Protein AF-A0A662SN58-F1 (afdb_monomer_lite)

Structure (mmCIF, N/CA/C/O backbone):
data_AF-A0A662SN58-F1
#
_entry.id   AF-A0A662SN58-F1
#
loop_
_atom_site.group_PDB
_atom_site.id
_atom_site.type_symbol
_atom_site.label_atom_id
_atom_site.label_alt_id
_atom_site.label_comp_id
_atom_site.label_asym_id
_atom_site.label_entity_id
_atom_site.label_seq_id
_atom_site.pdbx_PDB_ins_code
_atom_site.Cartn_x
_atom_site.Cartn_y
_atom_site.Cartn_z
_atom_site.occupancy
_atom_site.B_iso_or_equiv
_atom_site.auth_seq_id
_atom_site.auth_comp_id
_atom_site.auth_asym_id
_atom_site.auth_atom_id
_atom_site.pdbx_PDB_model_num
ATOM 1 N N . MET A 1 1 ? -4.029 -18.581 -23.360 1.00 40.12 1 MET A N 1
ATOM 2 C CA . MET A 1 1 ? -2.566 -18.715 -23.509 1.00 40.12 1 MET A CA 1
ATOM 3 C C . MET A 1 1 ? -2.010 -17.349 -23.880 1.00 40.12 1 MET A C 1
ATOM 5 O O . MET A 1 1 ? -1.964 -17.032 -25.056 1.00 40.12 1 MET A O 1
ATOM 9 N N . GLU A 1 2 ? -1.629 -16.534 -22.901 1.00 35.41 2 GLU A N 1
ATOM 10 C CA . GLU A 1 2 ? -0.790 -15.353 -23.137 1.00 35.41 2 GLU A CA 1
ATOM 11 C C . GLU A 1 2 ? 0.301 -15.362 -22.071 1.00 35.41 2 GLU A C 1
ATOM 13 O O . GLU A 1 2 ? 0.036 -15.582 -20.891 1.00 35.41 2 GLU A O 1
ATOM 18 N N . GLY A 1 3 ? 1.545 -15.312 -22.540 1.00 32.59 3 GLY A N 1
ATOM 19 C CA . GLY A 1 3 ? 2.711 -15.739 -21.786 1.00 32.59 3 GLY A CA 1
ATOM 20 C C . GLY A 1 3 ? 2.979 -14.883 -20.559 1.00 32.59 3 GLY A C 1
ATOM 21 O O . GLY A 1 3 ? 2.975 -13.656 -20.633 1.00 32.59 3 GLY A O 1
ATOM 22 N N . SER A 1 4 ? 3.346 -15.547 -19.459 1.00 38.25 4 SER A N 1
ATOM 23 C CA . SER A 1 4 ? 4.246 -14.972 -18.465 1.00 38.25 4 SER A CA 1
ATOM 24 C C . SER A 1 4 ? 5.434 -14.364 -19.205 1.00 38.25 4 SER A C 1
ATOM 26 O O . SER A 1 4 ? 6.349 -15.070 -19.634 1.00 38.25 4 SER A O 1
ATOM 28 N N . SER A 1 5 ? 5.416 -13.048 -19.397 1.00 44.00 5 SER A N 1
ATOM 29 C CA . SER A 1 5 ? 6.564 -12.302 -19.879 1.00 44.00 5 SER A CA 1
ATOM 30 C C . SER A 1 5 ? 7.595 -12.326 -18.760 1.00 44.00 5 SER A C 1
ATOM 32 O O . SER A 1 5 ? 7.637 -11.434 -17.915 1.00 44.00 5 SER A O 1
ATOM 34 N N . VAL A 1 6 ? 8.385 -13.399 -18.712 1.00 53.78 6 VAL A N 1
ATOM 35 C CA . VAL A 1 6 ? 9.566 -13.499 -17.862 1.00 53.78 6 VAL A CA 1
ATOM 36 C C . VAL A 1 6 ? 10.391 -12.257 -18.154 1.00 53.78 6 VAL A C 1
ATOM 38 O O . VAL A 1 6 ? 10.925 -12.103 -19.257 1.00 53.78 6 VAL A O 1
ATOM 41 N N . VAL A 1 7 ? 10.445 -11.330 -17.197 1.00 62.81 7 VAL A N 1
ATOM 42 C CA . VAL A 1 7 ? 11.295 -10.152 -17.319 1.00 62.81 7 VAL A CA 1
ATOM 43 C C . VAL A 1 7 ? 12.717 -10.679 -17.460 1.00 62.81 7 VAL A C 1
ATOM 45 O O . VAL A 1 7 ? 13.294 -11.204 -16.509 1.00 62.81 7 VAL A O 1
ATOM 48 N N . ARG A 1 8 ? 13.283 -10.570 -18.665 1.00 75.31 8 ARG A N 1
ATOM 49 C CA . ARG A 1 8 ? 14.673 -10.940 -18.929 1.00 75.31 8 ARG A CA 1
ATOM 50 C C . ARG A 1 8 ? 15.570 -9.933 -18.220 1.00 75.31 8 ARG A C 1
ATOM 52 O O . ARG A 1 8 ? 15.871 -8.869 -18.757 1.00 75.31 8 ARG A O 1
ATOM 59 N N . ALA A 1 9 ? 15.936 -10.261 -16.988 1.00 84.81 9 ALA A N 1
ATOM 60 C CA . ALA A 1 9 ? 16.822 -9.471 -16.156 1.00 84.81 9 ALA A CA 1
ATOM 61 C C . ALA A 1 9 ? 18.211 -10.110 -16.106 1.00 84.81 9 ALA A C 1
ATOM 63 O O . ALA A 1 9 ? 18.343 -11.323 -15.953 1.00 84.81 9 ALA A O 1
ATOM 64 N N . ARG A 1 10 ? 19.260 -9.291 -16.198 1.00 89.94 10 ARG A N 1
ATOM 65 C CA . ARG A 1 10 ? 20.640 -9.725 -15.942 1.00 89.94 10 ARG A CA 1
ATOM 66 C C . ARG A 1 10 ? 21.397 -8.708 -15.107 1.00 89.94 10 ARG A C 1
ATOM 68 O O . ARG A 1 10 ? 21.050 -7.527 -15.068 1.00 89.94 10 ARG A O 1
ATOM 75 N N . ARG A 1 11 ? 22.487 -9.152 -14.485 1.00 88.69 11 ARG A N 1
ATOM 76 C CA . ARG A 1 11 ? 23.461 -8.248 -13.868 1.00 88.69 11 ARG A CA 1
ATOM 77 C C . ARG A 1 11 ? 24.316 -7.604 -14.956 1.00 88.69 11 ARG A C 1
ATOM 79 O O . ARG A 1 11 ? 24.897 -8.283 -15.796 1.00 88.69 11 ARG A O 1
ATOM 86 N N . GLY A 1 12 ? 24.360 -6.280 -14.951 1.00 83.31 12 GLY A N 1
ATOM 87 C CA . GLY A 1 12 ? 25.261 -5.496 -15.778 1.00 83.31 12 GLY A CA 1
ATOM 88 C C . GLY A 1 12 ? 26.680 -5.459 -15.202 1.00 83.31 12 GLY A C 1
ATOM 89 O O . GLY A 1 12 ? 26.880 -5.733 -14.018 1.00 83.31 12 GLY A O 1
ATOM 90 N N . PRO A 1 13 ? 27.668 -5.030 -16.003 1.00 75.31 13 PRO A N 1
ATOM 91 C CA . PRO A 1 13 ? 29.086 -5.030 -15.625 1.00 75.31 13 PRO A CA 1
ATOM 92 C C . PRO A 1 13 ? 29.422 -4.124 -14.429 1.00 75.31 13 PRO A C 1
ATOM 94 O O . PRO A 1 13 ? 30.447 -4.304 -13.787 1.00 75.31 13 PRO A O 1
ATOM 97 N N . ARG A 1 14 ? 28.555 -3.158 -14.100 1.00 78.75 14 ARG A N 1
ATOM 98 C CA . ARG A 1 14 ? 28.692 -2.275 -12.925 1.00 78.75 14 ARG A CA 1
ATOM 99 C C . ARG A 1 14 ? 27.763 -2.668 -11.768 1.00 78.75 14 ARG A C 1
ATOM 101 O O . ARG A 1 14 ? 27.394 -1.821 -10.965 1.00 78.75 14 ARG A O 1
ATOM 108 N N . GLY A 1 15 ? 27.279 -3.911 -11.745 1.00 79.75 15 GLY A N 1
ATOM 109 C CA . GLY A 1 15 ? 26.379 -4.434 -10.707 1.00 79.75 15 GLY A CA 1
ATOM 110 C C . GLY A 1 15 ? 24.906 -4.012 -10.822 1.00 79.75 15 GLY A C 1
ATOM 111 O O . GLY A 1 15 ? 24.058 -4.564 -10.118 1.00 79.75 15 GLY A O 1
ATOM 112 N N . GLY A 1 16 ? 24.573 -3.080 -11.724 1.00 87.81 16 GLY A N 1
ATOM 113 C CA . GLY A 1 16 ? 23.193 -2.661 -11.995 1.00 87.81 16 GLY A CA 1
ATOM 114 C C . GLY A 1 16 ? 22.342 -3.765 -12.631 1.00 87.81 16 GLY A C 1
ATOM 115 O O . GLY A 1 16 ? 22.868 -4.673 -13.269 1.00 87.81 16 GLY A O 1
ATOM 116 N N . VAL A 1 17 ? 21.022 -3.687 -12.475 1.00 93.50 17 VAL A N 1
ATOM 117 C CA . VAL A 1 17 ? 20.080 -4.628 -13.099 1.00 93.50 17 VAL A CA 1
ATOM 118 C C . VAL A 1 17 ? 19.730 -4.127 -14.494 1.00 93.50 17 VAL A C 1
ATOM 120 O O . VAL A 1 17 ? 19.234 -3.011 -14.632 1.00 93.50 17 VAL A O 1
ATOM 123 N N . ILE A 1 18 ? 19.978 -4.933 -15.523 1.00 94.44 18 ILE A N 1
ATOM 124 C CA . ILE A 1 18 ? 19.594 -4.638 -16.907 1.00 94.44 18 ILE A CA 1
ATOM 125 C C . ILE A 1 18 ? 18.325 -5.419 -17.228 1.00 94.44 18 ILE A C 1
ATOM 127 O O . ILE A 1 18 ? 18.301 -6.632 -17.027 1.00 94.44 18 ILE A O 1
ATOM 131 N N . ILE A 1 19 ? 17.306 -4.731 -17.743 1.00 93.38 19 ILE A N 1
ATOM 132 C CA . ILE A 1 19 ? 16.068 -5.337 -18.241 1.00 93.38 19 ILE A CA 1
ATOM 133 C C . ILE A 1 19 ? 15.735 -4.817 -19.638 1.00 93.38 19 ILE A C 1
ATOM 135 O O . ILE A 1 19 ? 16.182 -3.740 -20.044 1.00 93.38 19 ILE A O 1
ATOM 139 N N . THR A 1 20 ? 14.881 -5.542 -20.351 1.00 92.94 20 THR A N 1
ATOM 140 C CA . THR A 1 20 ? 14.193 -5.011 -21.530 1.00 92.94 20 THR A CA 1
ATOM 141 C C . THR A 1 20 ? 13.144 -3.989 -21.089 1.00 92.94 20 THR A C 1
ATOM 143 O O . THR A 1 20 ? 12.262 -4.297 -20.292 1.00 92.94 20 THR A O 1
ATOM 146 N N . CYS A 1 21 ? 13.241 -2.755 -21.585 1.00 88.75 21 CYS A N 1
ATOM 147 C CA . CYS A 1 21 ? 12.315 -1.675 -21.266 1.00 88.75 21 CYS A CA 1
ATOM 148 C C . CYS A 1 21 ? 10.899 -2.008 -21.767 1.00 88.75 21 CYS A C 1
ATOM 150 O O . CYS A 1 21 ? 10.718 -2.093 -22.983 1.00 88.75 21 CYS A O 1
ATOM 152 N N . PRO A 1 22 ? 9.880 -2.096 -20.889 1.00 86.69 22 PRO A N 1
ATOM 153 C CA . PRO A 1 22 ? 8.509 -2.407 -21.308 1.00 86.69 22 PRO A CA 1
ATOM 154 C C . PRO A 1 22 ? 7.909 -1.369 -22.264 1.00 86.69 22 PRO A C 1
ATOM 156 O O . PRO A 1 22 ? 7.072 -1.696 -23.091 1.00 86.69 22 PRO A O 1
ATOM 159 N N . ALA A 1 23 ? 8.360 -0.113 -22.178 1.00 85.06 23 ALA A N 1
ATOM 160 C CA . ALA A 1 23 ? 7.821 0.981 -22.981 1.00 85.06 23 ALA A CA 1
ATOM 161 C C . ALA A 1 23 ? 8.376 1.042 -24.415 1.00 85.06 23 ALA A C 1
ATOM 163 O O . ALA A 1 23 ? 7.767 1.674 -25.270 1.00 85.06 23 ALA A O 1
ATOM 164 N N . CYS A 1 24 ? 9.552 0.464 -24.694 1.00 87.94 24 CYS A N 1
ATOM 165 C CA . CYS A 1 24 ? 10.176 0.600 -26.020 1.00 87.94 24 CYS A CA 1
ATOM 166 C C . CYS A 1 24 ? 11.003 -0.598 -26.500 1.00 87.94 24 CYS A C 1
ATOM 168 O O . CYS A 1 24 ? 11.657 -0.498 -27.536 1.00 87.94 24 CYS A O 1
ATOM 170 N N . GLY A 1 25 ? 11.054 -1.694 -25.743 1.00 88.12 25 GLY A N 1
ATOM 171 C CA . GLY A 1 25 ? 11.774 -2.916 -26.113 1.00 88.12 25 GLY A CA 1
ATOM 172 C C . GLY A 1 25 ? 13.305 -2.835 -26.047 1.00 88.12 25 GLY A C 1
ATOM 173 O O . GLY A 1 25 ? 13.974 -3.832 -26.293 1.00 88.12 25 GLY A O 1
ATOM 174 N N . ARG A 1 26 ? 13.894 -1.682 -25.704 1.00 89.62 26 ARG A N 1
ATOM 175 C CA . ARG A 1 26 ? 15.358 -1.522 -25.605 1.00 89.62 26 ARG A CA 1
ATOM 176 C C . ARG A 1 26 ? 15.886 -1.990 -24.260 1.00 89.62 26 ARG A C 1
ATOM 178 O O . ARG A 1 26 ? 15.239 -1.782 -23.238 1.00 89.62 26 ARG A O 1
ATOM 185 N N . GLU A 1 27 ? 17.090 -2.547 -24.237 1.00 92.38 27 GLU A N 1
ATOM 186 C CA . GLU A 1 27 ? 17.756 -2.859 -22.975 1.00 92.38 27 GLU A CA 1
ATOM 187 C C . GLU A 1 27 ? 18.183 -1.589 -22.238 1.00 92.38 27 GLU A C 1
ATOM 189 O O . GLU A 1 27 ? 18.719 -0.646 -22.826 1.00 92.38 27 GLU A O 1
ATOM 194 N N . GLY A 1 28 ? 17.967 -1.576 -20.928 1.00 93.56 28 GLY A N 1
ATOM 195 C CA . GLY A 1 28 ? 18.378 -0.474 -20.080 1.00 93.56 28 GLY A CA 1
ATOM 196 C C . GLY A 1 28 ? 18.526 -0.880 -18.629 1.00 93.56 28 GLY A C 1
ATOM 197 O O . GLY A 1 28 ? 18.071 -1.938 -18.197 1.00 93.56 28 GLY A O 1
ATOM 198 N N . THR A 1 29 ? 19.161 -0.006 -17.862 1.00 95.62 29 THR A N 1
ATOM 199 C CA . THR A 1 29 ? 19.334 -0.208 -16.429 1.00 95.62 29 THR A CA 1
ATOM 200 C C . THR A 1 29 ? 18.032 0.127 -15.714 1.00 95.62 29 THR A C 1
ATOM 202 O O . THR A 1 29 ? 17.530 1.249 -15.825 1.00 95.62 29 THR A O 1
ATOM 205 N N . LEU A 1 30 ? 17.497 -0.828 -14.962 1.00 95.50 30 LEU A N 1
ATOM 206 C CA . LEU A 1 30 ? 16.394 -0.606 -14.041 1.00 95.50 30 LEU A CA 1
ATOM 207 C C . LEU A 1 30 ? 16.890 0.252 -12.869 1.00 95.50 30 LEU A C 1
ATOM 209 O O . LEU A 1 30 ? 17.885 -0.070 -12.218 1.00 95.50 30 LEU A O 1
ATOM 213 N N . ILE A 1 31 ? 16.201 1.359 -12.608 1.00 95.00 31 ILE A N 1
ATOM 214 C CA . ILE A 1 31 ? 16.524 2.303 -11.537 1.00 95.00 31 ILE A CA 1
ATOM 215 C C . ILE A 1 31 ? 15.277 2.621 -10.710 1.00 95.00 31 ILE A C 1
ATOM 217 O O . ILE A 1 31 ? 14.147 2.525 -11.194 1.00 95.00 31 ILE A O 1
ATOM 221 N N . ARG A 1 32 ? 15.493 3.066 -9.469 1.00 94.25 32 ARG A N 1
ATOM 222 C CA . ARG A 1 32 ? 14.435 3.545 -8.571 1.00 94.25 32 ARG A CA 1
ATOM 223 C C . ARG A 1 32 ? 14.560 5.039 -8.297 1.00 94.25 32 ARG A C 1
ATOM 225 O O . ARG A 1 32 ? 15.671 5.557 -8.195 1.00 94.25 32 ARG A O 1
ATOM 232 N N . LYS A 1 33 ? 13.426 5.715 -8.115 1.00 93.44 33 LYS A N 1
ATOM 233 C CA . LYS A 1 33 ? 13.339 7.077 -7.566 1.00 93.44 33 LYS A CA 1
ATOM 234 C C . LYS A 1 33 ? 12.338 7.098 -6.415 1.00 93.44 33 LYS A C 1
ATOM 236 O O . LYS A 1 33 ? 11.245 6.555 -6.554 1.00 93.44 33 LYS A O 1
ATOM 241 N N . VAL A 1 34 ? 12.701 7.732 -5.300 1.00 91.56 34 VAL A N 1
ATOM 242 C CA . VAL A 1 34 ? 11.813 7.913 -4.142 1.00 91.56 34 VA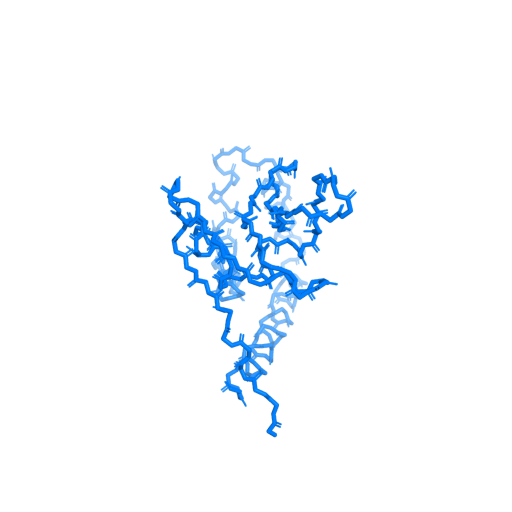L A CA 1
ATOM 243 C C . VAL A 1 34 ? 11.278 9.341 -4.157 1.00 91.56 34 VAL A C 1
ATOM 245 O O . VAL A 1 34 ? 12.054 10.292 -4.149 1.00 91.56 34 VAL A O 1
ATOM 248 N N . ILE A 1 35 ? 9.956 9.497 -4.202 1.00 87.12 35 ILE A N 1
ATOM 249 C CA . ILE A 1 35 ? 9.277 10.797 -4.240 1.00 87.12 35 ILE A CA 1
ATOM 250 C C . ILE A 1 35 ? 8.166 10.773 -3.193 1.00 87.12 35 ILE A C 1
ATOM 252 O O . ILE A 1 35 ? 7.272 9.930 -3.268 1.00 87.12 35 ILE A O 1
ATOM 256 N N . ARG A 1 36 ? 8.217 11.691 -2.215 1.00 87.56 36 ARG A N 1
ATOM 257 C CA . ARG A 1 36 ? 7.241 11.780 -1.106 1.00 87.56 36 ARG A CA 1
ATOM 258 C C . ARG A 1 36 ? 6.990 10.420 -0.422 1.00 87.56 36 ARG A C 1
ATOM 260 O O . ARG A 1 36 ? 5.848 10.019 -0.225 1.00 87.56 36 ARG A O 1
ATOM 267 N N . GLY A 1 37 ? 8.062 9.673 -0.143 1.00 81.44 37 GLY A N 1
ATOM 268 C CA . GLY A 1 37 ? 8.001 8.355 0.506 1.00 81.44 37 GLY A CA 1
ATOM 269 C C . GLY A 1 37 ? 7.513 7.198 -0.377 1.00 81.44 37 GLY A C 1
ATOM 270 O O . GLY A 1 37 ? 7.432 6.071 0.098 1.00 81.44 37 GLY A O 1
ATOM 271 N N . ARG A 1 38 ? 7.204 7.433 -1.659 1.00 85.12 38 ARG A N 1
ATOM 272 C CA . ARG A 1 38 ? 6.806 6.383 -2.610 1.00 85.12 38 ARG A CA 1
ATOM 273 C C . ARG A 1 38 ? 7.939 6.065 -3.575 1.00 85.12 38 ARG A C 1
ATOM 275 O O . ARG A 1 38 ? 8.580 6.976 -4.100 1.00 85.12 38 ARG A O 1
ATOM 282 N N . THR A 1 39 ? 8.153 4.779 -3.834 1.00 90.12 39 THR A N 1
ATOM 283 C CA . THR A 1 39 ? 9.181 4.300 -4.765 1.00 90.12 39 THR A CA 1
ATOM 284 C C . THR A 1 39 ? 8.596 4.062 -6.153 1.00 90.12 39 THR A C 1
ATOM 286 O O . THR A 1 39 ? 7.601 3.355 -6.308 1.00 90.12 39 THR A O 1
ATOM 289 N N . TYR A 1 40 ? 9.249 4.623 -7.165 1.00 93.25 40 TYR A N 1
ATOM 290 C CA . TYR A 1 40 ? 8.881 4.525 -8.573 1.00 93.25 40 TYR A CA 1
ATOM 291 C C . TYR A 1 40 ? 10.020 3.911 -9.379 1.00 93.25 40 TYR A C 1
ATOM 293 O O . TYR A 1 40 ? 11.194 4.216 -9.144 1.00 93.25 40 TYR A O 1
ATOM 301 N N . LEU A 1 41 ? 9.663 3.056 -10.332 1.00 95.00 41 LEU A N 1
ATOM 302 C CA . LEU A 1 41 ? 10.592 2.322 -11.177 1.00 95.00 41 LEU A CA 1
ATOM 303 C C . LEU A 1 41 ? 10.680 2.955 -12.562 1.00 95.00 41 LEU A C 1
ATOM 305 O O . LEU A 1 41 ? 9.677 3.358 -13.157 1.00 95.00 41 LEU A O 1
ATOM 309 N N . TYR A 1 42 ? 11.905 3.017 -13.072 1.00 96.19 42 TYR A N 1
ATOM 310 C CA . TYR A 1 42 ? 12.213 3.521 -14.403 1.00 96.19 42 TYR A CA 1
ATOM 311 C C . TYR A 1 42 ? 13.248 2.625 -15.074 1.00 96.19 42 TYR A C 1
ATOM 313 O O . TYR A 1 42 ? 14.098 2.045 -14.402 1.00 96.19 42 TYR A O 1
ATOM 321 N N . VAL A 1 43 ? 13.242 2.590 -16.404 1.00 95.75 43 VAL A N 1
ATOM 322 C CA . VAL A 1 43 ? 14.341 2.019 -17.189 1.00 95.75 43 VAL A CA 1
ATOM 323 C C . VAL A 1 43 ? 15.111 3.137 -17.862 1.00 95.75 43 VAL A C 1
ATOM 325 O O . VAL A 1 43 ? 14.544 3.979 -18.558 1.00 95.75 43 VAL A O 1
ATOM 328 N N . GLN A 1 44 ? 16.416 3.138 -17.641 1.00 95.31 44 GLN A N 1
ATOM 329 C CA . GLN A 1 44 ? 17.348 4.105 -18.187 1.00 95.31 44 GLN A CA 1
ATOM 330 C C . GLN A 1 44 ? 18.128 3.485 -19.349 1.00 95.31 44 GLN A C 1
ATOM 332 O O . GLN A 1 44 ? 18.886 2.539 -19.147 1.00 95.31 44 GLN A O 1
ATOM 337 N N . HIS A 1 45 ? 17.980 4.038 -20.552 1.00 92.62 45 HIS A N 1
ATOM 338 C CA . HIS A 1 45 ? 18.670 3.573 -21.764 1.00 92.62 45 HIS A CA 1
ATOM 339 C C . HIS A 1 45 ? 19.054 4.742 -22.679 1.00 92.62 45 HIS A C 1
ATOM 341 O O . HIS A 1 45 ? 18.743 5.900 -22.392 1.00 92.62 45 HIS A O 1
ATOM 347 N N . TRP A 1 46 ? 19.784 4.445 -23.754 1.00 89.75 46 TRP A N 1
ATOM 348 C CA . TRP A 1 46 ? 20.169 5.425 -24.766 1.00 89.75 46 TRP A CA 1
ATOM 349 C C . TRP A 1 46 ? 19.277 5.306 -26.004 1.00 89.75 46 TRP A C 1
ATOM 351 O O . TRP A 1 46 ? 19.104 4.228 -26.579 1.00 89.75 46 TRP A O 1
ATOM 361 N N . ALA A 1 47 ? 18.739 6.437 -26.452 1.00 84.94 47 ALA A N 1
ATOM 362 C CA . ALA A 1 47 ? 17.981 6.537 -27.687 1.00 84.94 47 ALA A CA 1
ATOM 363 C C . ALA A 1 47 ? 18.334 7.821 -28.436 1.00 84.94 47 ALA A C 1
ATOM 365 O O . ALA A 1 47 ? 18.313 8.904 -27.857 1.00 84.94 47 ALA A O 1
ATOM 366 N N . GLY A 1 48 ? 18.703 7.694 -29.716 1.00 82.31 48 GLY A N 1
ATOM 367 C CA . GLY A 1 48 ? 19.067 8.841 -30.557 1.00 82.31 48 GLY A CA 1
ATOM 368 C C . GLY A 1 48 ? 20.220 9.671 -29.983 1.00 82.31 48 GLY A C 1
ATOM 369 O O . GLY A 1 48 ? 20.146 10.894 -29.975 1.00 82.31 48 GLY A O 1
ATOM 370 N N . GLY A 1 49 ? 21.235 9.019 -29.401 1.00 86.81 49 GLY A N 1
ATOM 371 C CA . GLY A 1 49 ? 22.375 9.699 -28.771 1.00 86.81 49 GLY A CA 1
ATOM 372 C C . GLY A 1 49 ? 22.057 10.415 -27.453 1.00 86.81 49 GLY A C 1
ATOM 373 O O . GLY A 1 49 ? 22.924 11.082 -26.900 1.00 86.81 49 GLY A O 1
ATOM 374 N N . ARG A 1 50 ? 20.836 10.279 -26.917 1.00 90.12 50 ARG A N 1
ATOM 375 C CA . ARG A 1 50 ? 20.423 10.879 -25.643 1.00 90.12 50 ARG A CA 1
ATOM 376 C C . ARG A 1 50 ? 20.066 9.814 -24.619 1.00 90.12 50 ARG A C 1
ATOM 378 O O . ARG A 1 50 ? 19.585 8.731 -24.951 1.00 90.12 50 ARG A O 1
ATOM 385 N N . LYS A 1 51 ? 20.279 10.148 -23.351 1.00 91.75 51 LYS A N 1
ATOM 386 C CA . LYS A 1 51 ? 19.897 9.316 -22.214 1.00 91.75 51 LYS A CA 1
ATOM 387 C C . LYS A 1 51 ? 18.412 9.517 -21.907 1.00 91.75 51 LYS A C 1
ATOM 389 O O . LYS A 1 51 ? 18.003 10.619 -21.555 1.00 91.75 51 LYS A O 1
ATOM 394 N N . VAL A 1 52 ? 17.621 8.457 -22.009 1.00 92.94 52 VAL A N 1
ATOM 395 C CA . VAL A 1 52 ? 16.165 8.470 -21.814 1.00 92.94 52 VAL A CA 1
ATOM 396 C C . VAL A 1 52 ? 15.799 7.656 -20.577 1.00 92.94 52 VAL A C 1
ATOM 398 O O . VAL A 1 52 ? 16.416 6.629 -20.288 1.00 92.94 52 VAL A O 1
ATOM 401 N N . HIS A 1 53 ? 14.823 8.137 -19.800 1.00 95.19 53 HIS A N 1
ATOM 402 C CA . HIS A 1 53 ? 14.248 7.412 -18.662 1.00 95.19 53 HIS A CA 1
ATOM 403 C C . HIS A 1 53 ? 12.787 7.118 -18.991 1.00 95.19 53 HIS A C 1
ATOM 405 O O . HIS A 1 53 ? 11.982 8.041 -19.074 1.00 95.19 53 HIS A O 1
ATOM 411 N N . HIS A 1 54 ? 12.433 5.849 -19.156 1.00 94.69 54 HIS A N 1
ATOM 412 C CA . HIS A 1 54 ? 11.038 5.448 -19.305 1.00 94.69 54 HIS A CA 1
ATOM 413 C C . HIS A 1 54 ? 10.462 5.056 -17.957 1.00 94.69 54 HIS A C 1
ATOM 415 O O . HIS A 1 54 ? 11.046 4.245 -17.238 1.00 94.69 54 HIS A O 1
ATOM 421 N N . TYR A 1 55 ? 9.328 5.660 -17.619 1.00 94.62 55 TYR A N 1
ATOM 422 C CA . TYR A 1 55 ? 8.566 5.305 -16.435 1.00 94.62 55 TYR A CA 1
ATOM 423 C C . TYR A 1 55 ? 7.939 3.928 -16.621 1.00 94.62 55 TYR A C 1
ATOM 425 O O . TYR A 1 55 ? 7.305 3.673 -17.641 1.00 94.62 55 TYR A O 1
ATOM 433 N N . VAL A 1 56 ? 8.143 3.052 -15.641 1.00 92.88 56 VAL A N 1
ATOM 434 C CA . VAL A 1 56 ? 7.530 1.721 -15.616 1.00 92.88 56 VAL A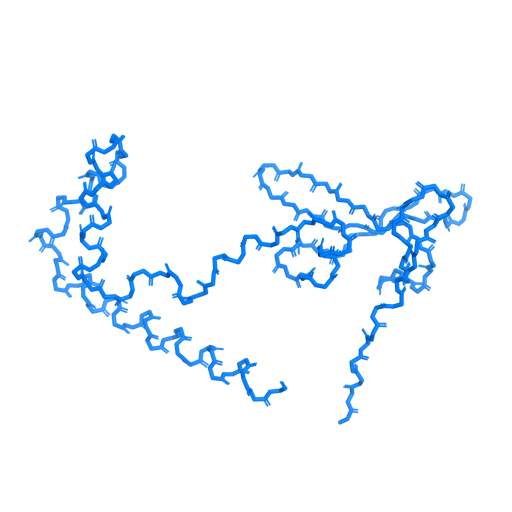 CA 1
ATOM 435 C C . VAL A 1 56 ? 6.268 1.759 -14.766 1.00 92.88 56 VAL A C 1
ATOM 437 O O . VAL A 1 56 ? 5.202 1.374 -15.226 1.00 92.88 56 VAL A O 1
ATOM 440 N N . GLY A 1 57 ? 6.379 2.276 -13.542 1.00 90.38 57 GLY A N 1
ATOM 441 C CA . GLY A 1 57 ? 5.269 2.295 -12.600 1.00 90.38 57 GLY A CA 1
ATOM 442 C C . GLY A 1 57 ? 5.720 2.465 -11.148 1.00 90.38 57 GLY A C 1
ATOM 443 O O . GLY A 1 57 ? 6.923 2.516 -10.863 1.00 90.38 57 GLY A O 1
ATOM 444 N N . PRO A 1 58 ? 4.776 2.544 -10.197 1.00 89.62 58 PRO A N 1
ATOM 445 C CA . PRO A 1 58 ? 5.079 2.449 -8.774 1.00 89.62 58 PRO A CA 1
ATOM 446 C C . PRO A 1 58 ? 5.637 1.058 -8.449 1.00 89.62 58 PRO A C 1
ATOM 448 O O . PRO A 1 58 ? 5.099 0.060 -8.924 1.00 89.62 58 PRO A O 1
ATOM 451 N N . ALA A 1 59 ? 6.660 0.966 -7.595 1.00 88.31 59 ALA A N 1
ATOM 452 C CA . ALA A 1 59 ? 7.272 -0.317 -7.223 1.00 88.31 59 ALA A CA 1
ATOM 453 C C . ALA A 1 59 ? 6.264 -1.306 -6.604 1.00 88.31 59 ALA A C 1
ATOM 455 O O . ALA A 1 59 ? 6.378 -2.508 -6.806 1.00 88.31 59 ALA A O 1
ATOM 456 N N . SER A 1 60 ? 5.229 -0.803 -5.923 1.00 81.00 60 SER A N 1
ATOM 457 C CA . SER A 1 60 ? 4.151 -1.622 -5.352 1.00 8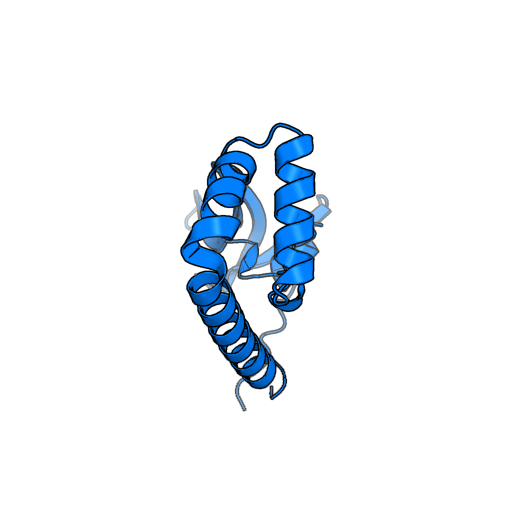1.00 60 SER A CA 1
ATOM 458 C C . SER A 1 60 ? 3.292 -2.355 -6.388 1.00 81.00 60 SER A C 1
ATOM 460 O O . SER A 1 60 ? 2.610 -3.307 -6.028 1.00 81.00 60 SER A O 1
ATOM 462 N N . ARG A 1 61 ? 3.307 -1.924 -7.657 1.00 84.19 61 ARG A N 1
ATOM 463 C CA . ARG A 1 61 ? 2.579 -2.565 -8.765 1.00 84.19 61 ARG A CA 1
ATOM 464 C C . ARG A 1 61 ? 3.465 -3.461 -9.637 1.00 84.19 61 ARG A C 1
ATOM 466 O O . ARG A 1 61 ? 2.952 -4.070 -10.563 1.00 84.19 61 ARG A O 1
ATOM 473 N N . HIS A 1 62 ? 4.764 -3.524 -9.343 1.00 85.62 62 HIS A N 1
ATOM 474 C CA . HIS A 1 62 ? 5.757 -4.305 -10.088 1.00 85.62 62 HIS A CA 1
ATOM 475 C C . HIS A 1 62 ? 6.702 -5.030 -9.115 1.00 85.62 62 HIS A C 1
ATOM 477 O O . HIS A 1 62 ? 7.895 -4.704 -9.058 1.00 85.62 62 HIS A O 1
ATOM 483 N N . PRO A 1 63 ? 6.180 -5.947 -8.280 1.00 81.44 63 PRO A N 1
ATOM 484 C CA . PRO A 1 63 ? 6.961 -6.618 -7.243 1.00 81.44 63 PRO A CA 1
ATOM 485 C C . PRO A 1 63 ? 8.164 -7.377 -7.814 1.00 81.44 63 PRO A C 1
ATOM 487 O O . PRO A 1 63 ? 9.247 -7.309 -7.245 1.00 81.44 63 PRO A O 1
ATOM 490 N N . GLU A 1 64 ? 8.020 -8.007 -8.978 1.00 86.69 64 GLU A N 1
ATOM 491 C CA . GLU A 1 64 ? 9.094 -8.716 -9.673 1.00 86.69 64 GLU A CA 1
ATOM 492 C C . GLU A 1 64 ? 10.271 -7.795 -10.020 1.00 86.69 64 GLU A C 1
ATOM 494 O O . GLU A 1 64 ? 11.429 -8.151 -9.811 1.00 86.69 64 GLU A O 1
ATOM 499 N N . LEU A 1 65 ? 9.996 -6.569 -10.473 1.00 89.50 65 LEU A N 1
ATOM 500 C CA . LEU A 1 65 ? 11.030 -5.577 -10.768 1.00 89.50 65 LEU A CA 1
ATOM 501 C C . LEU A 1 65 ? 11.596 -4.940 -9.495 1.00 89.50 65 LEU A C 1
ATOM 503 O O . LEU A 1 65 ? 12.785 -4.626 -9.429 1.00 89.50 65 LEU A O 1
ATOM 507 N N . ALA A 1 66 ? 10.756 -4.746 -8.479 1.00 88.75 66 ALA A N 1
ATOM 508 C CA . ALA A 1 66 ? 11.162 -4.203 -7.191 1.00 88.75 66 ALA A CA 1
ATOM 509 C C . ALA A 1 66 ? 12.168 -5.131 -6.483 1.00 88.75 66 ALA A C 1
ATOM 511 O O . ALA A 1 66 ? 13.224 -4.663 -6.043 1.00 88.75 66 ALA A O 1
ATOM 512 N N . SER A 1 67 ? 11.903 -6.442 -6.469 1.00 87.00 67 SER A N 1
ATOM 513 C CA . SER A 1 67 ? 12.782 -7.457 -5.877 1.00 87.00 67 SER A CA 1
ATOM 514 C C . SER A 1 67 ? 14.165 -7.494 -6.526 1.00 87.00 67 SER A C 1
ATOM 516 O O . SER A 1 67 ? 15.166 -7.629 -5.824 1.00 87.00 67 SER A O 1
ATOM 518 N N . LEU A 1 68 ? 14.268 -7.274 -7.843 1.00 88.94 68 LEU A N 1
ATOM 519 C CA . LEU A 1 68 ? 15.570 -7.201 -8.524 1.00 88.94 68 LEU A CA 1
ATOM 520 C C . LEU A 1 68 ? 16.464 -6.074 -7.975 1.00 88.94 68 LEU A C 1
ATOM 522 O O . LEU A 1 68 ? 17.690 -6.181 -8.009 1.00 88.94 68 LEU A O 1
ATOM 526 N N . LEU A 1 69 ? 15.865 -5.000 -7.457 1.00 88.75 69 LEU A N 1
ATOM 527 C CA . LEU A 1 69 ? 16.569 -3.875 -6.837 1.00 88.75 69 LEU A CA 1
ATOM 528 C C . LEU A 1 69 ? 16.721 -4.010 -5.312 1.00 88.75 69 LEU A C 1
ATOM 530 O O . LEU A 1 69 ? 17.102 -3.030 -4.662 1.00 88.75 69 LEU A O 1
ATOM 534 N N . GLY A 1 70 ? 16.387 -5.170 -4.737 1.00 86.00 70 GLY A N 1
ATOM 535 C CA . GLY A 1 70 ? 16.337 -5.364 -3.286 1.00 86.00 70 GLY A CA 1
ATOM 536 C C . GLY A 1 70 ? 15.350 -4.414 -2.607 1.00 86.00 70 GLY A C 1
ATOM 537 O O . GLY A 1 70 ? 15.578 -3.975 -1.482 1.00 86.00 70 GLY A O 1
ATOM 538 N N . ILE A 1 71 ? 14.303 -3.992 -3.325 1.00 82.56 71 ILE A N 1
ATOM 539 C CA . ILE A 1 71 ? 13.192 -3.262 -2.727 1.00 82.56 71 ILE A CA 1
ATOM 540 C C . ILE A 1 71 ? 12.250 -4.335 -2.203 1.00 82.56 71 ILE A C 1
ATOM 542 O O . ILE A 1 71 ? 11.434 -4.864 -2.957 1.00 82.56 71 ILE A O 1
ATOM 546 N N . GLU A 1 72 ? 12.374 -4.647 -0.917 1.00 68.62 72 GLU A N 1
ATOM 547 C CA . GLU A 1 72 ? 11.352 -5.411 -0.215 1.00 68.62 72 GLU A CA 1
ATOM 548 C C . GLU A 1 72 ? 10.051 -4.623 -0.338 1.00 68.62 72 GLU A C 1
ATOM 550 O O . GLU A 1 72 ? 9.912 -3.513 0.191 1.00 68.62 72 GLU A O 1
ATOM 555 N N . ALA A 1 73 ? 9.113 -5.145 -1.127 1.00 54.62 73 ALA A N 1
ATOM 556 C CA . ALA A 1 73 ? 7.779 -4.599 -1.130 1.00 54.62 73 ALA A CA 1
ATOM 557 C C . ALA A 1 73 ? 7.281 -4.750 0.305 1.00 54.62 73 ALA A C 1
ATOM 559 O O . ALA A 1 73 ? 7.044 -5.865 0.765 1.00 54.62 73 ALA A O 1
ATOM 560 N N . ALA A 1 74 ? 7.089 -3.633 1.006 1.00 49.00 74 ALA A N 1
ATOM 561 C CA . ALA A 1 74 ? 6.139 -3.594 2.098 1.00 49.00 74 ALA A CA 1
ATOM 562 C C . ALA A 1 74 ? 4.772 -3.884 1.465 1.00 49.00 74 ALA A C 1
ATOM 564 O O . ALA A 1 74 ? 4.000 -2.979 1.148 1.00 49.00 74 ALA A O 1
ATOM 565 N N . ARG A 1 75 ? 4.501 -5.164 1.182 1.00 47.72 75 ARG A N 1
ATOM 566 C CA . ARG A 1 75 ? 3.151 -5.667 1.046 1.00 47.72 75 ARG A CA 1
ATOM 567 C C . ARG A 1 75 ? 2.545 -5.360 2.406 1.00 47.72 75 ARG A C 1
ATOM 569 O O . ARG A 1 75 ? 2.711 -6.122 3.349 1.00 47.72 75 ARG A O 1
ATOM 576 N N . ALA A 1 76 ? 1.834 -4.242 2.508 1.00 46.53 76 ALA A N 1
ATOM 577 C CA . ALA A 1 76 ? 0.600 -4.295 3.262 1.00 46.53 76 ALA A CA 1
ATOM 578 C C . ALA A 1 76 ? -0.209 -5.361 2.527 1.00 46.53 76 ALA A C 1
ATOM 580 O O . ALA A 1 76 ? -0.814 -5.094 1.487 1.00 46.53 76 ALA A O 1
ATOM 581 N N . ALA A 1 77 ? -0.040 -6.611 2.949 1.00 44.09 77 ALA A N 1
ATOM 582 C CA . ALA A 1 77 ? -0.875 -7.671 2.456 1.00 44.09 77 ALA A CA 1
ATOM 583 C C . ALA A 1 77 ? -2.306 -7.210 2.763 1.00 44.09 77 ALA A C 1
ATOM 585 O O . ALA A 1 77 ? -2.552 -6.733 3.874 1.00 44.09 77 ALA A O 1
ATOM 586 N N . PRO A 1 78 ? -3.257 -7.303 1.823 1.00 47.41 78 PRO A N 1
ATOM 587 C CA . PRO A 1 78 ? -4.656 -7.047 2.161 1.00 47.41 78 PRO A CA 1
ATOM 588 C C . PRO A 1 78 ? -5.117 -7.921 3.349 1.00 47.41 78 PRO A C 1
ATOM 590 O O . PRO A 1 78 ? -6.043 -7.549 4.057 1.00 47.41 78 PRO A O 1
ATOM 593 N N . SER A 1 79 ? -4.397 -9.015 3.630 1.00 48.38 79 SER A N 1
ATOM 594 C CA . SER A 1 79 ? -4.562 -9.903 4.781 1.00 48.38 79 SER A CA 1
ATOM 595 C C . SER A 1 79 ? -3.980 -9.410 6.117 1.00 48.38 79 SER A C 1
ATOM 597 O O . SER A 1 79 ? -4.036 -10.162 7.083 1.00 48.38 79 SER A O 1
ATOM 599 N N . SER A 1 80 ? -3.384 -8.213 6.209 1.00 51.62 80 SER A N 1
ATOM 600 C CA . SER A 1 80 ? -2.822 -7.688 7.472 1.00 51.62 80 SER A CA 1
ATOM 601 C C . SER A 1 80 ? -3.586 -6.496 8.048 1.00 51.62 80 SER A C 1
ATOM 603 O O . SER A 1 80 ? -3.118 -5.875 9.003 1.00 51.62 80 SER A O 1
ATOM 605 N N . LEU A 1 81 ? -4.719 -6.113 7.452 1.00 57.78 81 LEU A N 1
ATOM 606 C CA . LEU A 1 81 ? -5.655 -5.244 8.154 1.00 57.78 81 LEU A CA 1
ATOM 607 C C . LEU A 1 81 ? -6.324 -6.086 9.249 1.00 57.78 81 LEU A C 1
ATOM 609 O O . LEU A 1 81 ? -6.776 -7.187 8.941 1.00 57.78 81 LEU A O 1
ATOM 613 N N . PRO A 1 82 ? -6.414 -5.599 10.498 1.00 59.41 82 PRO A N 1
ATOM 614 C CA . PRO A 1 82 ? -7.253 -6.235 11.501 1.00 59.41 82 PRO A CA 1
ATOM 615 C C . PRO A 1 82 ? -8.705 -6.089 11.035 1.00 59.41 82 PRO A C 1
ATOM 617 O O . PRO A 1 82 ? -9.339 -5.048 11.207 1.00 59.41 82 PRO A O 1
ATOM 620 N N . LEU A 1 83 ? -9.192 -7.109 10.330 1.00 66.94 83 LEU A N 1
ATOM 621 C CA . LEU A 1 83 ? -10.552 -7.170 9.792 1.00 66.94 83 LEU A CA 1
ATOM 622 C C . LEU A 1 83 ? -11.546 -7.637 10.856 1.00 66.94 83 LEU A C 1
ATOM 624 O O . LEU A 1 83 ? -12.747 -7.719 10.595 1.00 66.94 83 LEU A O 1
ATOM 628 N N . ASP A 1 84 ? -11.054 -7.958 12.050 1.00 82.69 84 ASP A N 1
ATOM 629 C CA . ASP A 1 84 ? -11.851 -8.149 13.245 1.00 82.69 84 ASP A CA 1
ATOM 630 C C . ASP A 1 84 ? -11.961 -6.856 14.064 1.00 82.69 84 ASP A C 1
ATOM 632 O O . ASP A 1 84 ? -11.019 -6.069 14.175 1.00 82.69 84 ASP A O 1
ATOM 636 N N . PHE A 1 85 ? -13.143 -6.626 14.637 1.00 86.94 85 PHE A N 1
ATOM 637 C CA . PHE A 1 85 ? -13.418 -5.409 15.391 1.00 86.94 85 PHE A CA 1
ATOM 638 C C . PHE A 1 85 ? -12.615 -5.329 16.691 1.00 86.94 85 PHE A C 1
ATOM 640 O O . PHE A 1 85 ? -12.185 -4.234 17.067 1.00 86.94 85 PHE A O 1
ATOM 647 N N . ASP A 1 86 ? -12.402 -6.449 17.377 1.00 88.50 86 ASP A N 1
ATOM 648 C CA . ASP A 1 86 ? -11.697 -6.462 18.654 1.00 88.50 86 ASP A CA 1
ATOM 649 C C . ASP A 1 86 ? -10.203 -6.235 18.432 1.00 88.50 86 ASP A C 1
ATOM 651 O O . ASP A 1 86 ? -9.598 -5.398 19.115 1.00 88.50 86 ASP A O 1
ATOM 655 N N . GLU A 1 87 ? -9.636 -6.868 17.404 1.00 85.56 87 GLU A N 1
ATOM 656 C CA . GLU A 1 87 ? -8.262 -6.622 16.964 1.00 85.56 87 GLU A CA 1
ATOM 657 C C . GLU A 1 87 ? -8.068 -5.161 16.520 1.00 85.56 87 GLU A C 1
ATOM 659 O O . GLU A 1 87 ? -7.145 -4.478 16.978 1.00 85.56 87 GLU A O 1
ATOM 664 N N . PHE A 1 88 ? -8.996 -4.629 15.715 1.00 89.38 88 PHE A N 1
ATOM 665 C CA . PHE A 1 88 ? -8.989 -3.230 15.288 1.00 89.38 88 PHE A CA 1
ATOM 666 C C . PHE A 1 88 ? -9.053 -2.278 16.486 1.00 89.38 88 PHE A C 1
ATOM 668 O O . PHE A 1 88 ? -8.250 -1.350 16.600 1.00 89.38 88 PHE A O 1
ATOM 675 N N . SER A 1 89 ? -9.974 -2.513 17.421 1.00 90.69 89 SER A N 1
ATOM 676 C CA . SER A 1 89 ? -10.138 -1.664 18.600 1.00 90.69 89 SER A CA 1
ATOM 677 C C . SER A 1 89 ? -8.908 -1.698 19.515 1.00 90.69 89 SER A C 1
ATOM 679 O O . SER A 1 89 ? -8.526 -0.661 20.067 1.00 90.69 89 SER A O 1
ATOM 681 N N . SER A 1 90 ? -8.250 -2.854 19.629 1.00 90.25 90 SER A N 1
ATOM 682 C CA . SER A 1 90 ? -7.018 -3.037 20.399 1.00 90.25 90 SER A CA 1
ATOM 683 C C . SER A 1 90 ? -5.849 -2.294 19.758 1.00 90.25 90 SER A C 1
ATOM 685 O O . SER A 1 90 ? -5.126 -1.568 20.445 1.00 90.25 90 SER A O 1
ATOM 687 N N . ALA A 1 91 ? -5.711 -2.376 18.433 1.00 89.25 91 ALA A N 1
ATOM 688 C CA . ALA A 1 91 ? -4.708 -1.622 17.691 1.00 89.25 91 ALA A CA 1
ATOM 689 C C . ALA A 1 91 ? -4.917 -0.104 17.825 1.00 89.25 91 ALA A C 1
ATOM 691 O O . ALA A 1 91 ? -3.962 0.631 18.079 1.00 89.25 91 ALA A O 1
ATOM 692 N N . VAL A 1 92 ? -6.164 0.371 17.727 1.00 91.75 92 VAL A N 1
ATOM 693 C CA . VAL A 1 92 ? -6.502 1.791 17.918 1.00 91.75 92 VAL A CA 1
ATOM 694 C C . VAL A 1 92 ? -6.190 2.249 19.346 1.00 91.75 92 VAL A C 1
ATOM 696 O O . VAL A 1 92 ? -5.622 3.327 19.522 1.00 91.75 92 VAL A O 1
ATOM 699 N N . ARG A 1 93 ? -6.498 1.439 20.370 1.00 93.12 93 ARG A N 1
ATOM 700 C CA . ARG A 1 93 ? -6.138 1.726 21.774 1.00 93.12 93 ARG A CA 1
ATOM 701 C C . ARG A 1 93 ? -4.630 1.853 21.956 1.00 93.12 93 ARG A C 1
ATOM 703 O O . ARG A 1 93 ? -4.180 2.848 22.520 1.00 93.12 93 ARG A O 1
ATOM 710 N N . ARG A 1 94 ? -3.867 0.885 21.444 1.00 92.75 94 ARG A N 1
ATOM 711 C CA . ARG A 1 94 ? -2.403 0.875 21.525 1.00 92.75 94 ARG A CA 1
ATOM 712 C C . ARG A 1 94 ? -1.798 2.112 20.857 1.00 92.75 94 ARG A C 1
ATOM 714 O O . ARG A 1 94 ? -1.054 2.851 21.493 1.00 92.75 94 ARG A O 1
ATOM 721 N N . LEU A 1 95 ? -2.184 2.401 19.614 1.00 91.62 95 LEU A N 1
ATOM 722 C CA . LEU A 1 95 ? -1.686 3.572 18.883 1.00 91.62 95 LEU A CA 1
ATOM 723 C C . LEU A 1 95 ? -2.049 4.888 19.581 1.00 91.62 95 LEU A C 1
ATOM 725 O O . LEU A 1 95 ? -1.241 5.812 19.615 1.00 91.62 95 LEU A O 1
ATOM 729 N N . ALA A 1 96 ? -3.247 4.982 20.164 1.00 93.00 96 ALA A N 1
ATOM 730 C CA . ALA A 1 96 ? -3.633 6.153 20.943 1.00 93.00 96 ALA A CA 1
ATOM 731 C C . ALA A 1 96 ? -2.750 6.319 22.192 1.00 93.00 96 ALA A C 1
ATOM 733 O O . ALA A 1 96 ? -2.340 7.440 22.486 1.00 93.00 96 ALA A O 1
ATOM 734 N N . SER A 1 97 ? -2.415 5.226 22.894 1.00 92.31 97 SER A N 1
ATOM 735 C CA . SER A 1 97 ? -1.489 5.273 24.038 1.00 92.31 97 SER A CA 1
ATOM 736 C C . SER A 1 97 ? -0.048 5.617 23.650 1.00 92.31 97 SER A C 1
ATOM 738 O O . SER A 1 97 ? 0.666 6.212 24.446 1.00 92.31 97 SER A O 1
ATOM 740 N N . GLU A 1 98 ? 0.356 5.322 22.413 1.00 94.75 98 GLU A N 1
ATOM 741 C CA . GLU A 1 98 ? 1.658 5.701 21.842 1.00 94.75 98 GLU A CA 1
ATOM 742 C C . GLU A 1 98 ? 1.696 7.160 21.340 1.00 94.75 98 GLU A C 1
ATOM 744 O O . GLU A 1 98 ? 2.703 7.604 20.794 1.00 94.75 98 GLU A O 1
ATOM 749 N N . GLY A 1 99 ? 0.608 7.923 21.509 1.00 89.00 99 GLY A N 1
ATOM 750 C CA . GLY A 1 99 ? 0.539 9.342 21.146 1.00 89.00 99 GLY A CA 1
ATOM 751 C C . GLY A 1 99 ? 0.007 9.625 19.738 1.00 89.00 99 GLY A C 1
ATOM 752 O O . GLY A 1 99 ? 0.087 10.758 19.266 1.00 89.00 99 GLY A O 1
ATOM 753 N N . ASN A 1 100 ? -0.572 8.640 19.046 1.00 93.75 100 ASN A N 1
ATOM 754 C CA . ASN A 1 100 ? -1.171 8.875 17.734 1.00 93.75 100 ASN A CA 1
ATOM 755 C C . ASN A 1 100 ? -2.510 9.635 17.854 1.00 93.75 100 ASN A C 1
ATOM 757 O O . ASN A 1 100 ? -3.535 9.080 18.263 1.00 93.75 100 ASN A O 1
ATOM 761 N N . GLU A 1 101 ? -2.527 10.903 17.435 1.00 92.44 101 GLU A N 1
ATOM 762 C CA . GLU A 1 101 ? -3.709 11.774 17.531 1.00 92.44 101 GLU A CA 1
ATOM 763 C C . GLU A 1 101 ? -4.925 11.281 16.734 1.00 92.44 101 GLU A C 1
ATOM 765 O O . GLU A 1 101 ? -6.077 11.489 17.139 1.00 92.44 101 GLU A O 1
ATOM 770 N N . HIS A 1 102 ? -4.695 10.649 15.581 1.00 89.88 102 HIS A N 1
ATOM 771 C CA . HIS A 1 102 ? -5.773 10.102 14.763 1.00 89.88 102 HIS A CA 1
ATOM 772 C C . HIS A 1 102 ? -6.409 8.898 15.453 1.00 89.88 102 HIS A C 1
ATOM 774 O O . HIS A 1 102 ? -7.637 8.812 15.514 1.00 89.88 102 HIS A O 1
ATOM 780 N N . ALA A 1 103 ? -5.594 8.027 16.048 1.00 91.19 103 ALA A N 1
ATOM 781 C CA . ALA A 1 103 ? -6.076 6.911 16.849 1.00 91.19 103 ALA A CA 1
ATOM 782 C C . ALA A 1 103 ? -6.855 7.399 18.082 1.00 91.19 103 ALA A C 1
ATOM 784 O O . ALA A 1 103 ? -7.937 6.888 18.358 1.00 91.19 103 ALA A O 1
ATOM 785 N N . ALA A 1 104 ? -6.391 8.450 18.767 1.00 91.19 104 ALA A N 1
ATOM 786 C CA . ALA A 1 104 ? -7.105 9.039 19.904 1.00 91.19 104 ALA A CA 1
ATOM 787 C C . ALA A 1 104 ? -8.480 9.620 19.513 1.00 91.19 104 ALA A C 1
ATOM 789 O O . ALA A 1 104 ? -9.470 9.441 20.230 1.00 91.19 104 ALA A O 1
ATOM 790 N N . ARG A 1 105 ? -8.580 10.282 18.350 1.00 91.88 105 ARG A N 1
ATOM 791 C CA . ARG A 1 105 ? -9.870 10.728 17.787 1.00 91.88 105 ARG A CA 1
ATOM 792 C C . ARG A 1 105 ? -10.779 9.549 17.453 1.00 91.88 105 ARG A C 1
ATOM 794 O O . ARG A 1 105 ? -11.969 9.581 17.774 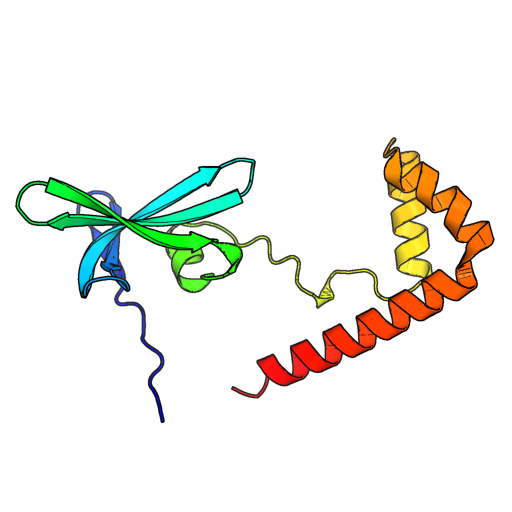1.00 91.88 105 ARG A O 1
ATOM 801 N N . LEU A 1 106 ? -10.222 8.510 16.844 1.00 91.50 106 LEU A N 1
ATOM 802 C CA . LEU A 1 106 ? -10.954 7.310 16.459 1.00 91.50 106 LEU A CA 1
ATOM 803 C C . LEU A 1 106 ? -11.457 6.528 17.681 1.00 91.50 106 LEU A C 1
ATOM 805 O O . LEU A 1 106 ? -12.579 6.033 17.667 1.00 91.50 106 LEU A O 1
ATOM 809 N N . LEU A 1 107 ? -10.707 6.525 18.785 1.00 90.81 107 LEU A N 1
ATOM 810 C CA . LEU A 1 107 ? -11.102 5.918 20.058 1.00 90.81 107 LEU A CA 1
ATOM 811 C C . LEU A 1 107 ? -12.422 6.488 20.604 1.00 90.81 107 LEU A C 1
ATOM 813 O O . LEU A 1 107 ? -13.261 5.752 21.124 1.00 90.81 107 LEU A O 1
ATOM 817 N N . LYS A 1 108 ? -12.636 7.803 20.457 1.00 90.19 108 LYS A N 1
ATOM 818 C CA . LYS A 1 108 ? -13.896 8.463 20.846 1.00 90.19 108 LYS A CA 1
ATOM 819 C C . LYS A 1 108 ? -15.059 8.002 19.966 1.00 90.19 108 LYS A C 1
ATOM 821 O O . LYS A 1 108 ? -16.173 7.825 20.454 1.00 90.19 108 LYS A O 1
ATOM 826 N N . ARG A 1 109 ? -14.792 7.786 18.675 1.00 90.62 109 ARG A N 1
ATOM 827 C CA . ARG A 1 109 ? -15.774 7.313 17.690 1.00 90.62 109 ARG A CA 1
ATOM 828 C C . ARG A 1 109 ? 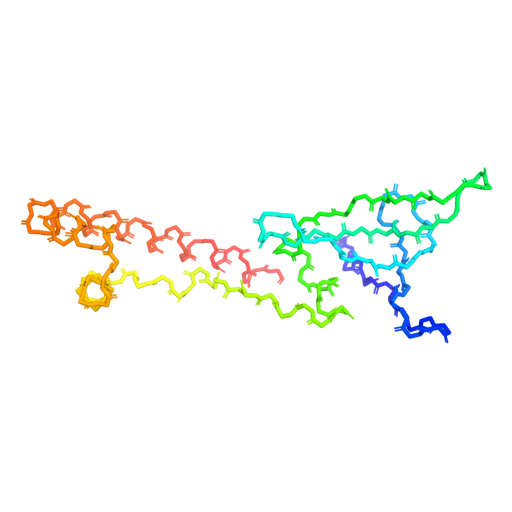-16.109 5.838 17.854 1.00 90.62 109 ARG A C 1
ATOM 830 O O . ARG A 1 109 ? -17.270 5.496 17.705 1.00 90.62 109 ARG A O 1
ATOM 837 N N . LEU A 1 110 ? -15.160 4.997 18.265 1.00 89.44 110 LEU A N 1
ATOM 838 C CA . LEU A 1 110 ? -15.409 3.580 18.555 1.00 89.44 110 LEU A CA 1
ATOM 839 C C . LEU A 1 110 ? -16.557 3.374 19.552 1.00 89.44 110 LEU A C 1
ATOM 841 O O . LEU A 1 110 ? -17.360 2.464 19.377 1.00 89.44 110 LEU A O 1
ATOM 845 N N . LYS A 1 111 ? -16.666 4.240 20.569 1.00 81.62 111 LYS A N 1
ATOM 846 C CA . LYS A 1 111 ? -17.765 4.180 21.546 1.00 81.62 111 LYS A CA 1
ATOM 847 C C . LYS A 1 111 ? -19.115 4.613 20.968 1.00 81.62 111 LYS A C 1
ATOM 849 O O . LYS A 1 111 ? -20.134 4.063 21.361 1.00 81.62 111 LYS A O 1
ATOM 854 N N . LYS A 1 112 ? -19.124 5.613 20.082 1.00 88.50 112 LYS A N 1
ATOM 855 C CA . LYS A 1 112 ? -20.352 6.222 19.546 1.00 88.50 112 LYS A CA 1
ATOM 856 C C . LYS A 1 112 ? -20.898 5.475 18.328 1.00 88.50 112 LYS A C 1
ATOM 858 O O . LYS A 1 112 ? -22.091 5.233 18.236 1.00 88.50 112 LYS A O 1
ATOM 863 N N . ASP A 1 113 ? -20.005 5.106 17.418 1.00 92.00 113 ASP A N 1
ATOM 864 C CA . ASP A 1 113 ? -20.312 4.612 16.075 1.00 92.00 113 ASP A CA 1
ATOM 865 C C . ASP A 1 113 ? -19.882 3.138 15.907 1.00 92.00 113 ASP A C 1
ATOM 867 O O . ASP A 1 113 ? -19.691 2.652 14.792 1.00 92.00 113 ASP A O 1
ATOM 871 N N . GLY A 1 114 ? -19.706 2.408 17.017 1.00 88.31 114 GLY A N 1
ATOM 872 C CA . GLY A 1 114 ? -19.143 1.054 17.031 1.00 88.31 114 GLY A CA 1
ATOM 873 C C . GLY A 1 114 ? -19.880 0.060 16.129 1.00 88.31 114 GLY A C 1
ATOM 874 O O . GLY A 1 114 ? -19.234 -0.733 15.450 1.00 88.31 114 GLY A O 1
ATOM 875 N N . GLY A 1 115 ? -21.214 0.136 16.058 1.00 89.88 115 GLY A N 1
ATOM 876 C CA . GLY A 1 115 ? -22.018 -0.708 15.165 1.00 89.88 115 GLY A CA 1
ATOM 877 C C . GLY A 1 115 ? -21.714 -0.470 13.682 1.00 89.88 115 GLY A C 1
ATOM 878 O O . GLY A 1 115 ? -21.454 -1.417 12.944 1.00 89.88 115 GLY A O 1
ATOM 879 N N . THR A 1 116 ? -21.656 0.794 13.257 1.00 92.75 116 THR A N 1
ATOM 880 C CA . THR A 1 116 ? -21.293 1.168 11.881 1.00 92.75 116 THR A CA 1
ATOM 881 C C . THR A 1 116 ? -19.875 0.721 11.543 1.00 92.75 116 THR A C 1
ATOM 883 O O . THR A 1 116 ? -19.631 0.196 10.462 1.00 92.75 116 THR A O 1
ATOM 886 N N . ILE A 1 117 ? -18.937 0.879 12.479 1.00 90.00 117 ILE A N 1
ATOM 887 C CA . ILE A 1 117 ? -17.543 0.467 12.285 1.00 90.00 117 ILE A CA 1
ATOM 888 C C . ILE A 1 117 ? -17.446 -1.056 12.119 1.00 90.00 117 ILE A C 1
ATOM 890 O O . ILE A 1 117 ? -16.751 -1.513 11.215 1.00 90.00 117 ILE A O 1
ATOM 894 N N . LYS A 1 118 ? -18.189 -1.842 12.912 1.00 89.81 118 LYS A N 1
ATOM 895 C CA . LYS A 1 118 ? -18.295 -3.300 12.721 1.00 89.81 118 LYS A CA 1
ATOM 896 C C . LYS A 1 118 ? -18.804 -3.657 11.324 1.00 89.81 118 LYS A C 1
ATOM 898 O O . LYS A 1 118 ? -18.204 -4.498 10.663 1.00 89.81 118 LYS A O 1
ATOM 903 N N . ALA A 1 119 ? -19.871 -3.001 10.866 1.00 89.88 119 ALA A N 1
ATOM 904 C CA . ALA A 1 119 ? -20.441 -3.253 9.543 1.00 89.88 119 ALA A CA 1
ATOM 905 C C . ALA A 1 119 ? -19.449 -2.927 8.413 1.00 89.88 119 ALA A C 1
ATOM 907 O O . ALA A 1 119 ? -19.286 -3.717 7.488 1.00 89.88 119 ALA A O 1
ATOM 908 N N . VAL A 1 120 ? -18.733 -1.804 8.514 1.00 90.38 120 VAL A N 1
ATOM 909 C CA . VAL A 1 120 ? -17.697 -1.429 7.539 1.00 90.38 120 VAL A CA 1
ATOM 910 C C . VAL A 1 120 ? -16.562 -2.453 7.514 1.00 90.38 120 VAL A C 1
ATOM 912 O O . VAL A 1 120 ? -16.158 -2.870 6.433 1.00 90.38 120 VAL A O 1
ATOM 915 N N . LEU A 1 121 ? -16.067 -2.894 8.676 1.00 89.19 121 LEU A N 1
ATOM 916 C CA . LEU A 1 121 ? -15.018 -3.919 8.742 1.00 89.19 121 LEU A CA 1
ATOM 917 C C . LEU A 1 121 ? -15.475 -5.251 8.130 1.00 89.19 121 LEU A C 1
ATOM 919 O O . LEU A 1 121 ? -14.693 -5.887 7.429 1.00 89.19 121 LEU A O 1
ATOM 923 N N . ALA A 1 122 ? -16.740 -5.638 8.327 1.00 85.56 122 ALA A N 1
ATOM 924 C CA . ALA A 1 122 ? -17.310 -6.831 7.705 1.00 85.56 122 ALA A CA 1
ATOM 925 C C . ALA A 1 122 ? -17.339 -6.725 6.170 1.00 85.56 122 ALA A C 1
ATOM 927 O O . ALA A 1 122 ? -16.884 -7.639 5.491 1.00 85.56 122 ALA A O 1
ATOM 928 N N . VAL A 1 123 ? -17.784 -5.589 5.621 1.00 86.44 123 VAL A N 1
ATOM 929 C CA . VAL A 1 123 ? -17.771 -5.354 4.164 1.00 86.44 123 VAL A CA 1
ATOM 930 C C . VAL A 1 123 ? -16.346 -5.389 3.613 1.00 86.44 123 VAL A C 1
ATOM 932 O O . VAL A 1 123 ? -16.088 -6.030 2.598 1.00 86.44 123 VAL A O 1
ATOM 935 N N . LEU A 1 124 ? -15.399 -4.734 4.290 1.00 85.06 124 LEU A N 1
ATOM 936 C CA . LEU A 1 124 ? -13.994 -4.739 3.881 1.00 85.06 124 LEU A CA 1
ATOM 937 C C . LEU A 1 124 ? -13.392 -6.147 3.906 1.00 85.06 124 LEU A C 1
ATOM 939 O O . LEU A 1 124 ? -12.580 -6.462 3.039 1.00 85.06 124 LEU A O 1
ATOM 943 N N . ARG A 1 125 ? -13.806 -6.993 4.858 1.00 82.69 125 ARG A N 1
ATOM 944 C CA . ARG A 1 125 ? -13.400 -8.400 4.917 1.00 82.69 125 ARG A CA 1
ATOM 945 C C . ARG A 1 125 ? -13.880 -9.167 3.692 1.00 82.69 125 ARG A C 1
ATOM 947 O O . ARG A 1 125 ? -13.057 -9.778 3.022 1.00 82.69 125 ARG A O 1
ATOM 954 N N . THR A 1 126 ? -15.163 -9.060 3.356 1.00 81.25 126 THR A N 1
ATOM 955 C CA . THR A 1 126 ? -15.730 -9.709 2.166 1.00 81.25 126 THR A CA 1
ATOM 956 C C . THR A 1 126 ? -15.018 -9.263 0.890 1.00 81.25 126 THR A C 1
ATOM 958 O O . THR A 1 126 ? -14.574 -10.096 0.108 1.00 81.25 126 THR A O 1
ATOM 961 N N . LEU A 1 127 ? -14.803 -7.955 0.715 1.00 79.38 127 LEU A N 1
ATOM 962 C CA . LEU A 1 127 ? -14.085 -7.429 -0.451 1.00 79.38 127 LEU A CA 1
ATOM 963 C C . LEU A 1 127 ? -12.632 -7.927 -0.522 1.00 79.38 127 LEU A C 1
ATOM 965 O O . LEU A 1 127 ? -12.105 -8.166 -1.610 1.00 79.38 127 LEU A O 1
ATOM 969 N N . ALA A 1 128 ? -11.965 -8.076 0.627 1.00 73.12 128 ALA A N 1
ATOM 970 C CA . ALA A 1 128 ? -10.611 -8.616 0.687 1.00 73.12 128 ALA A CA 1
ATOM 971 C C . ALA A 1 128 ? -10.570 -10.111 0.326 1.00 73.12 128 ALA A C 1
ATOM 973 O O . ALA A 1 128 ? -9.667 -10.530 -0.396 1.00 73.12 128 ALA A O 1
ATOM 974 N N . GLU A 1 129 ? -11.545 -10.899 0.785 1.00 70.56 129 GLU A N 1
ATOM 975 C CA . GLU A 1 129 ? -11.689 -12.325 0.461 1.00 70.56 129 GLU A CA 1
ATOM 976 C C . GLU A 1 129 ? -11.993 -12.543 -1.031 1.00 70.56 129 GLU A C 1
ATOM 978 O O . GLU A 1 129 ? -11.351 -13.373 -1.676 1.00 70.56 129 GLU A O 1
ATOM 983 N N . GLU A 1 130 ? -12.890 -11.746 -1.616 1.00 68.56 130 GLU A N 1
ATOM 984 C CA . GLU A 1 130 ? -13.200 -11.771 -3.053 1.00 68.56 130 GLU A CA 1
ATOM 985 C C . GLU A 1 130 ? -11.977 -11.404 -3.909 1.00 68.56 130 GLU A C 1
ATOM 987 O O . GLU A 1 130 ? -11.661 -12.083 -4.891 1.00 68.56 130 GLU A O 1
ATOM 992 N N . GLY A 1 131 ? -11.230 -10.369 -3.510 1.00 58.53 131 GLY A N 1
ATOM 993 C CA . GLY A 1 131 ? -9.985 -9.978 -4.176 1.00 58.53 131 GLY A CA 1
ATOM 994 C C . GLY A 1 131 ? -8.868 -11.023 -4.050 1.00 58.53 131 GLY A C 1
ATOM 995 O O . GLY A 1 131 ? -8.091 -11.211 -4.991 1.00 58.53 131 GLY A O 1
ATOM 996 N N . ALA A 1 132 ? -8.795 -11.728 -2.915 1.00 54.88 132 ALA A N 1
ATOM 997 C CA . ALA A 1 132 ? -7.853 -12.824 -2.689 1.00 54.88 132 ALA A CA 1
ATOM 998 C C . ALA A 1 132 ? -8.211 -14.071 -3.517 1.00 54.88 132 ALA A C 1
ATOM 1000 O O . ALA A 1 132 ? -7.327 -14.709 -4.084 1.00 54.88 132 ALA A O 1
ATOM 1001 N N . SER A 1 133 ? -9.501 -14.388 -3.655 1.00 47.44 133 SER A N 1
ATOM 1002 C CA . SER A 1 133 ? -9.977 -15.473 -4.519 1.00 47.44 133 SER A CA 1
ATOM 1003 C C . SER A 1 133 ? -9.661 -15.201 -5.995 1.00 47.44 133 SER A C 1
ATOM 1005 O O . SER A 1 133 ? -9.124 -16.071 -6.677 1.00 47.44 133 SER A O 1
ATOM 1007 N N . ALA A 1 134 ? -9.855 -13.964 -6.466 1.00 47.00 134 ALA A N 1
ATOM 1008 C CA . ALA A 1 134 ? -9.527 -13.569 -7.838 1.00 47.00 134 ALA A CA 1
ATOM 1009 C C . ALA A 1 134 ? -8.019 -13.615 -8.161 1.00 47.00 134 ALA A C 1
ATOM 1011 O O . ALA A 1 134 ? -7.642 -13.754 -9.324 1.00 47.00 134 ALA A O 1
ATOM 1012 N N . THR A 1 135 ? -7.149 -13.509 -7.150 1.00 46.72 135 THR A N 1
ATOM 1013 C CA . THR A 1 135 ? -5.688 -13.604 -7.316 1.00 46.72 135 THR A CA 1
ATOM 1014 C C . THR A 1 135 ? -5.148 -15.030 -7.203 1.00 46.72 135 THR A C 1
ATOM 1016 O O . THR A 1 135 ? -4.016 -15.258 -7.614 1.00 46.72 135 THR A O 1
ATOM 1019 N N . ASN A 1 136 ? -5.939 -15.989 -6.706 1.00 39.50 136 ASN A N 1
ATOM 1020 C CA . ASN A 1 136 ? -5.529 -17.387 -6.513 1.00 39.50 136 ASN A CA 1
ATOM 1021 C C . ASN A 1 136 ? -6.022 -18.338 -7.626 1.00 39.50 136 ASN A C 1
ATOM 1023 O O . ASN A 1 136 ? -5.825 -19.548 -7.534 1.00 39.50 136 ASN A O 1
ATOM 1027 N N . CYS A 1 137 ? -6.682 -17.805 -8.661 1.00 33.22 137 CYS A N 1
ATOM 1028 C CA . CYS A 1 137 ? -7.202 -18.564 -9.806 1.00 33.22 137 CYS A CA 1
ATOM 1029 C C . CYS A 1 137 ? -6.369 -18.412 -11.096 1.00 33.22 137 CYS A C 1
ATOM 1031 O O . CYS A 1 137 ? -6.868 -18.753 -12.168 1.00 33.22 137 CYS A O 1
ATOM 1033 N N . TYR A 1 138 ? -5.127 -17.921 -11.011 1.00 34.88 138 TYR A N 1
ATOM 1034 C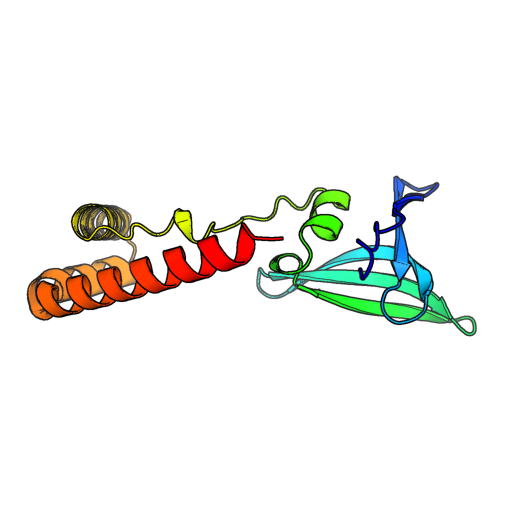 CA . TYR A 1 138 ? -4.215 -17.756 -12.152 1.00 34.88 138 TYR A CA 1
ATOM 1035 C C . TYR A 1 138 ? -2.821 -18.307 -11.865 1.00 34.88 138 TYR A C 1
ATOM 1037 O O . TYR A 1 138 ? -2.295 -18.027 -10.765 1.00 34.88 138 TYR A O 1
#

Sequence (138 aa):
MEGSSVVRARRGPRGGVIITCPACGREGTLIRKVIRGRTYLYVQHWAGGRKVHHYVGPASRHPELASLLGIEAARAAPSSLPLDFDEFSSAVRRLASEGNEHAARLLKRLKKDGGTIKAVLAVLRTLAEEGASATNCY

pLDDT: mean 80.73, std 17.11, range [32.59, 96.19]

Radius of gyration: 21.34 Å; chains: 1; bounding box: 51×30×55 Å

Secondary structure (DSSP, 8-state):
--------EEE-TTSPEEEE-TTTS-EEEEEEEEETTEEEEEEEEEETTEEEEEEEEEGGG-HHHHHHTT-------GGGS--SHHHHHHHHHHHHHTT-HHHHHHHHHHHHSHHHHHHHHHHHHHHHHHHHHHHS--

Foldseek 3Di:
DDDPPPFPWDQDPVRFIWTQFPVPRDIFGWDWDADPNWIWIWGWDDDPNDIDTHTDGTCLVVVVSCVSVVNPPPPPPLVPDCLDLVVNLVVLVVCVVVVNPVSVVVNVVCVVVVVVVNVVSPVSVVVSVVVVVVVVPD